Protein AF-A0A2K0UIJ4-F1 (afdb_monomer_lite)

Structure (mmCIF, N/CA/C/O backbone):
data_AF-A0A2K0UIJ4-F1
#
_entry.id   AF-A0A2K0UIJ4-F1
#
loop_
_atom_site.group_PDB
_atom_site.id
_atom_site.type_symbol
_atom_site.label_atom_id
_atom_site.label_alt_id
_atom_site.label_comp_id
_atom_site.label_asym_id
_atom_site.label_entity_id
_atom_site.label_seq_id
_atom_site.pdbx_PDB_ins_code
_atom_site.Cartn_x
_atom_site.Cartn_y
_atom_site.Cartn_z
_atom_site.occupancy
_atom_site.B_iso_or_equiv
_atom_site.auth_seq_id
_atom_site.auth_comp_id
_atom_site.auth_asym_id
_atom_site.auth_atom_id
_atom_site.pdbx_PDB_model_num
ATOM 1 N N . MET A 1 1 ? 28.885 3.886 -20.747 1.00 28.44 1 MET A N 1
ATOM 2 C CA . MET A 1 1 ? 29.693 4.642 -19.761 1.00 28.44 1 MET A CA 1
ATOM 3 C C . MET A 1 1 ? 28.736 5.076 -18.663 1.00 28.44 1 MET A C 1
ATOM 5 O O . MET A 1 1 ? 27.721 5.640 -19.017 1.00 28.44 1 MET A O 1
ATOM 9 N N . SER A 1 2 ? 28.894 4.838 -17.370 1.00 33.12 2 SER A N 1
ATOM 10 C CA . SER A 1 2 ? 29.802 4.025 -16.569 1.00 33.12 2 SER A CA 1
ATOM 11 C C . SER A 1 2 ? 28.960 3.683 -15.332 1.00 33.12 2 SER A C 1
ATOM 13 O O . SER A 1 2 ? 28.494 4.605 -14.667 1.00 33.12 2 SER A O 1
ATOM 15 N N . ALA A 1 3 ? 28.683 2.407 -15.056 1.00 36.38 3 ALA A N 1
ATOM 16 C CA . ALA A 1 3 ? 28.092 2.032 -13.775 1.00 36.38 3 ALA A CA 1
ATOM 17 C C . ALA A 1 3 ? 29.210 2.152 -12.741 1.00 36.38 3 ALA A C 1
ATOM 19 O O . ALA A 1 3 ? 30.132 1.332 -12.718 1.00 36.38 3 ALA A O 1
ATOM 20 N N . ASP A 1 4 ? 29.165 3.235 -11.971 1.00 39.25 4 ASP A N 1
ATOM 21 C CA . ASP A 1 4 ? 30.090 3.528 -10.888 1.00 39.25 4 ASP A CA 1
ATOM 22 C C . ASP A 1 4 ? 29.977 2.419 -9.833 1.00 39.25 4 ASP A C 1
ATOM 24 O O . ASP A 1 4 ? 29.127 2.426 -8.939 1.00 39.25 4 ASP A O 1
ATOM 28 N N . ARG A 1 5 ? 30.798 1.376 -9.996 1.00 40.16 5 ARG A N 1
ATOM 29 C CA . ARG A 1 5 ? 31.000 0.343 -8.987 1.00 40.16 5 ARG A CA 1
ATOM 30 C C . ARG A 1 5 ? 31.776 0.987 -7.845 1.00 40.16 5 ARG A C 1
ATOM 32 O O . ARG A 1 5 ? 32.991 0.843 -7.748 1.00 40.16 5 ARG A O 1
ATOM 39 N N . SER A 1 6 ? 31.054 1.676 -6.965 1.00 42.25 6 SER A N 1
ATOM 40 C CA . SER A 1 6 ? 31.578 2.122 -5.680 1.00 42.25 6 SER A CA 1
ATOM 41 C C . SER A 1 6 ? 32.166 0.919 -4.943 1.00 42.25 6 SER A C 1
ATOM 43 O O . SER A 1 6 ? 31.474 -0.057 -4.633 1.00 42.25 6 SER A O 1
ATOM 45 N N . ALA A 1 7 ? 33.465 0.999 -4.659 1.00 46.28 7 ALA A N 1
ATOM 46 C CA . ALA A 1 7 ? 34.310 -0.039 -4.073 1.00 46.28 7 ALA A CA 1
ATOM 47 C C . ALA A 1 7 ? 33.913 -0.478 -2.640 1.00 46.28 7 ALA A C 1
ATOM 49 O O . ALA A 1 7 ? 34.709 -1.102 -1.942 1.00 46.28 7 ALA A O 1
ATOM 50 N N . ARG A 1 8 ? 32.706 -0.140 -2.160 1.00 51.59 8 ARG A N 1
ATOM 51 C CA . ARG A 1 8 ? 32.244 -0.381 -0.781 1.00 51.59 8 ARG A CA 1
ATOM 52 C C . ARG A 1 8 ? 30.776 -0.817 -0.645 1.00 51.59 8 ARG A C 1
ATOM 54 O O . ARG A 1 8 ? 30.270 -0.862 0.469 1.00 51.59 8 ARG A O 1
ATOM 61 N N . GLY A 1 9 ? 30.080 -1.157 -1.736 1.00 64.75 9 GLY A N 1
ATOM 62 C CA . GLY A 1 9 ? 28.692 -1.654 -1.659 1.00 64.75 9 GLY A CA 1
ATOM 63 C C . GLY A 1 9 ? 27.652 -0.597 -1.256 1.00 64.75 9 GLY A C 1
ATOM 64 O O . GLY A 1 9 ? 26.542 -0.949 -0.849 1.00 64.75 9 GLY A O 1
ATOM 65 N N . PHE A 1 10 ? 28.011 0.683 -1.362 1.00 73.19 10 PHE A N 1
ATOM 66 C CA . PHE A 1 10 ? 27.108 1.820 -1.207 1.00 73.19 10 PHE A CA 1
ATOM 67 C C . PHE A 1 10 ? 26.605 2.257 -2.578 1.00 73.19 10 PHE A C 1
ATOM 69 O O . PHE A 1 10 ? 27.399 2.414 -3.505 1.00 73.19 10 PHE A O 1
ATOM 76 N N . ILE A 1 11 ? 25.297 2.448 -2.692 1.00 78.50 11 ILE A N 1
ATOM 77 C CA . ILE A 1 11 ? 24.615 2.837 -3.925 1.00 78.50 11 ILE A CA 1
ATOM 78 C C . ILE A 1 11 ? 23.906 4.164 -3.660 1.00 78.50 11 ILE A C 1
ATOM 80 O O . ILE A 1 11 ? 23.258 4.322 -2.622 1.00 78.50 11 ILE A O 1
ATOM 84 N N . HIS A 1 12 ? 24.049 5.122 -4.577 1.00 74.00 12 HIS A N 1
ATOM 85 C CA . HIS A 1 12 ? 23.258 6.346 -4.530 1.00 74.00 12 HIS A CA 1
ATOM 86 C C . HIS A 1 12 ? 21.807 6.010 -4.872 1.00 74.00 12 HIS A C 1
ATOM 88 O O . HIS A 1 12 ? 21.542 5.344 -5.872 1.00 74.00 12 HIS A O 1
ATOM 94 N N . ALA A 1 13 ? 20.873 6.457 -4.042 1.00 72.94 13 ALA A N 1
ATOM 95 C CA . ALA A 1 13 ? 19.464 6.215 -4.271 1.00 72.94 13 ALA A CA 1
ATOM 96 C C . ALA A 1 13 ? 18.986 7.009 -5.493 1.00 72.94 13 ALA A C 1
ATOM 98 O O . ALA A 1 13 ? 19.035 8.239 -5.498 1.00 72.94 13 ALA A O 1
ATOM 99 N N . ASP A 1 14 ? 18.515 6.301 -6.510 1.00 78.06 14 ASP A N 1
ATOM 100 C CA . ASP A 1 14 ? 17.713 6.860 -7.591 1.00 78.06 14 ASP A CA 1
ATOM 101 C C . ASP A 1 14 ? 16.325 6.221 -7.512 1.00 78.06 14 ASP A C 1
ATOM 103 O O . ASP A 1 14 ? 16.191 4.994 -7.505 1.00 78.06 14 ASP A O 1
ATOM 107 N N . TYR A 1 15 ? 15.308 7.068 -7.374 1.00 81.62 15 TYR A N 1
ATOM 108 C CA . TYR A 1 15 ? 13.903 6.673 -7.276 1.00 81.62 15 TYR A CA 1
ATOM 109 C C . TYR A 1 15 ? 13.107 7.099 -8.513 1.00 81.62 15 TYR A C 1
ATOM 111 O O . TYR A 1 15 ? 11.883 7.186 -8.456 1.00 81.62 15 TYR A O 1
ATOM 119 N N . SER A 1 16 ? 13.790 7.389 -9.624 1.00 87.62 16 SER A N 1
ATOM 120 C CA . SER A 1 16 ? 13.137 7.645 -10.901 1.00 87.62 16 SER A CA 1
ATOM 121 C C . SER A 1 16 ? 12.256 6.460 -11.313 1.00 87.62 16 SER A C 1
ATOM 123 O O . SER A 1 16 ? 12.546 5.294 -11.042 1.00 87.62 16 SER A O 1
ATOM 125 N N . SER A 1 17 ? 11.126 6.773 -11.939 1.00 91.44 17 SER A N 1
ATOM 126 C CA . SER A 1 17 ? 10.196 5.804 -12.515 1.00 91.44 17 SER A CA 1
ATOM 127 C C . SER A 1 17 ? 9.910 6.215 -13.953 1.00 91.44 17 SER A C 1
ATOM 129 O O . SER A 1 17 ? 9.825 7.407 -14.254 1.00 91.44 17 SER A O 1
ATOM 131 N N . ASN A 1 18 ? 9.749 5.238 -14.839 1.00 93.75 18 ASN A N 1
ATOM 132 C CA . ASN A 1 18 ? 9.250 5.472 -16.184 1.00 93.75 18 ASN A CA 1
ATOM 133 C C . ASN A 1 18 ? 7.834 6.049 -16.114 1.00 93.75 18 ASN A C 1
ATOM 135 O O . ASN A 1 18 ? 7.056 5.745 -15.201 1.00 93.75 18 ASN A O 1
ATOM 139 N N . HIS A 1 19 ? 7.481 6.848 -17.118 1.00 94.06 19 HIS A N 1
ATOM 140 C CA . HIS A 1 19 ? 6.086 7.199 -17.330 1.00 94.06 19 HIS A CA 1
ATOM 141 C C . HIS A 1 19 ? 5.297 5.941 -17.706 1.00 94.06 19 HIS A C 1
ATOM 143 O O . HIS A 1 19 ? 5.747 5.141 -18.524 1.00 94.06 19 HIS A O 1
ATOM 149 N N . VAL A 1 20 ? 4.125 5.785 -17.097 1.00 95.19 20 VAL A N 1
ATOM 150 C CA . VAL A 1 20 ? 3.185 4.696 -17.364 1.00 95.19 20 VAL A CA 1
ATOM 151 C C . VAL A 1 20 ? 1.810 5.317 -17.524 1.00 95.19 20 VAL A C 1
ATOM 153 O O . VAL A 1 20 ? 1.369 6.084 -16.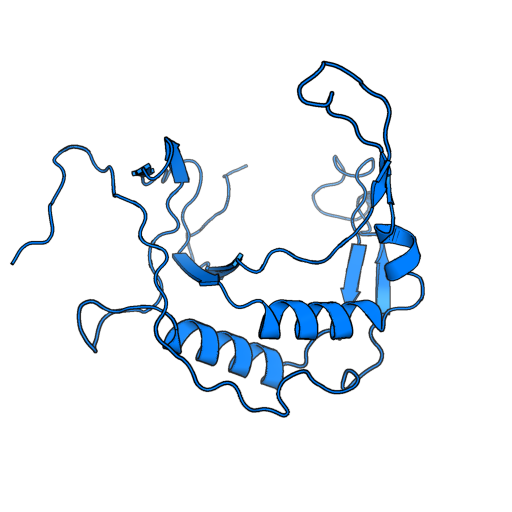658 1.00 95.19 20 VAL A O 1
ATOM 156 N N . ASP A 1 21 ? 1.143 4.975 -18.620 1.00 95.56 21 ASP A N 1
ATOM 157 C CA . ASP A 1 21 ? -0.239 5.361 -18.861 1.00 95.56 21 ASP A CA 1
ATOM 158 C C . ASP A 1 21 ? -1.152 4.473 -18.018 1.00 95.56 21 ASP A C 1
ATOM 160 O O . ASP A 1 21 ? -1.253 3.265 -18.223 1.00 95.56 21 ASP A O 1
ATOM 164 N N . ILE A 1 22 ? -1.779 5.082 -17.016 1.00 96.69 22 ILE A N 1
ATOM 165 C CA . ILE A 1 22 ? -2.713 4.402 -16.122 1.00 96.69 22 ILE A CA 1
ATOM 166 C C . ILE A 1 22 ? -4.109 4.590 -16.706 1.00 96.69 22 ILE A C 1
ATOM 168 O O . ILE A 1 22 ? -4.490 5.743 -16.939 1.00 96.69 22 ILE A O 1
ATOM 172 N N . PRO A 1 23 ? -4.892 3.516 -16.904 1.00 96.50 23 PRO A N 1
ATOM 173 C CA . PRO A 1 23 ? -6.251 3.654 -17.401 1.00 96.50 23 PRO A CA 1
ATOM 174 C C . PRO A 1 23 ? -7.069 4.589 -16.508 1.00 96.50 23 PRO A C 1
ATOM 176 O O . PRO A 1 23 ? -7.049 4.489 -15.275 1.00 96.50 23 PRO A O 1
ATOM 179 N N . GLU A 1 24 ? -7.813 5.507 -17.123 1.00 95.25 24 GLU A N 1
ATOM 180 C CA . GLU A 1 24 ? -8.582 6.503 -16.373 1.00 95.25 24 GLU A CA 1
ATOM 181 C C . GLU A 1 24 ? -9.568 5.848 -15.408 1.00 95.25 24 GLU A C 1
ATOM 183 O O . GLU A 1 24 ? -9.710 6.330 -14.288 1.00 95.25 24 GLU A O 1
ATOM 188 N N . SER A 1 25 ? -10.153 4.713 -15.800 1.00 95.19 25 SER A N 1
ATOM 189 C CA . SER A 1 25 ? -11.107 3.931 -15.012 1.00 95.19 25 SER A CA 1
ATOM 190 C C . SER A 1 25 ? -10.480 3.118 -13.875 1.00 95.19 25 SER A C 1
ATOM 192 O O . SER A 1 25 ? -11.194 2.741 -12.944 1.00 95.19 25 SER A O 1
ATOM 194 N N . PHE A 1 26 ? -9.173 2.842 -13.914 1.00 97.50 26 PHE A N 1
ATOM 195 C CA . PHE A 1 26 ? -8.528 1.924 -12.976 1.00 97.50 26 PHE A CA 1
ATOM 196 C C . PHE A 1 26 ? -8.650 2.426 -11.530 1.00 97.50 26 PHE A C 1
ATOM 198 O O . PHE A 1 26 ? -8.178 3.515 -11.214 1.00 97.50 26 PHE A O 1
ATOM 205 N N . LEU A 1 27 ? -9.282 1.644 -10.651 1.00 96.81 27 LEU A N 1
ATOM 206 C CA . LEU A 1 27 ? -9.525 1.968 -9.235 1.00 96.81 27 LEU A CA 1
ATOM 207 C C . LEU A 1 27 ? -10.386 3.215 -8.946 1.00 96.81 27 LEU A C 1
ATOM 209 O O . LEU A 1 27 ? -10.317 3.752 -7.847 1.00 96.81 27 LEU A O 1
ATOM 213 N N . THR A 1 28 ? -11.206 3.681 -9.889 1.00 95.06 28 THR A N 1
ATOM 214 C CA . THR A 1 28 ? -12.044 4.889 -9.689 1.00 95.06 28 THR A CA 1
ATOM 215 C C . THR A 1 28 ? -13.454 4.623 -9.153 1.00 95.06 28 THR A C 1
ATOM 217 O O . THR A 1 28 ? -14.166 5.563 -8.812 1.00 95.06 28 THR A O 1
ATOM 220 N N . GLY A 1 29 ? -13.875 3.357 -9.085 1.00 91.81 29 GLY A N 1
ATOM 221 C CA . GLY A 1 29 ? -15.223 2.959 -8.670 1.00 91.81 29 GLY A CA 1
ATOM 222 C C . GLY A 1 29 ? -15.306 2.348 -7.264 1.00 91.81 29 GLY A C 1
ATOM 223 O O . GLY A 1 29 ? -14.303 2.255 -6.552 1.00 91.81 29 GLY A O 1
ATOM 224 N N . PRO A 1 30 ? -16.501 1.886 -6.854 1.00 94.81 30 PRO A N 1
ATOM 225 C CA . PRO A 1 30 ? -16.668 1.051 -5.666 1.00 94.81 30 PRO A CA 1
ATOM 226 C C . PRO A 1 30 ? -16.050 -0.333 -5.875 1.00 94.81 30 PRO A C 1
ATOM 228 O O . PRO A 1 30 ? -15.960 -0.809 -7.015 1.00 94.81 30 PRO A O 1
ATOM 231 N N . ALA A 1 31 ? -15.533 -0.942 -4.801 1.00 95.25 31 ALA A N 1
ATOM 232 C CA . ALA A 1 31 ? -14.978 -2.300 -4.839 1.00 95.25 31 ALA A CA 1
ATOM 233 C C . ALA A 1 31 ? -16.017 -3.287 -5.384 1.00 95.25 31 ALA A C 1
ATOM 235 O O . ALA A 1 31 ? -17.219 -3.068 -5.233 1.00 95.25 31 ALA A O 1
ATOM 236 N N . ALA A 1 32 ? -15.548 -4.338 -6.065 1.00 94.62 32 ALA A N 1
ATOM 237 C CA . ALA A 1 32 ? -16.440 -5.340 -6.653 1.00 94.62 32 ALA A CA 1
ATOM 238 C C . ALA A 1 32 ? -17.318 -6.002 -5.577 1.00 94.62 32 ALA A C 1
ATOM 240 O O . ALA A 1 32 ? -18.513 -6.196 -5.787 1.00 94.62 32 ALA A O 1
ATOM 241 N N . ASP A 1 33 ? -16.722 -6.250 -4.411 1.00 95.50 33 ASP A N 1
ATOM 242 C CA . ASP A 1 33 ? -17.390 -6.705 -3.199 1.00 95.50 33 ASP A CA 1
ATOM 243 C C . ASP A 1 33 ? -17.275 -5.638 -2.099 1.00 95.50 33 ASP A C 1
ATOM 245 O O . ASP A 1 33 ? -16.320 -4.855 -2.103 1.00 95.50 33 ASP A O 1
ATOM 249 N N . PRO A 1 34 ? -18.197 -5.602 -1.118 1.00 96.06 34 PRO A N 1
ATOM 250 C CA . PRO A 1 34 ? -18.101 -4.675 0.002 1.00 96.06 34 PRO A CA 1
ATOM 251 C C . PRO A 1 34 ? -16.758 -4.791 0.729 1.00 96.06 34 PRO A C 1
ATOM 253 O O . PRO A 1 34 ? -16.365 -5.880 1.167 1.00 96.06 34 PRO A O 1
ATOM 256 N N . VAL A 1 35 ? -16.074 -3.654 0.886 1.00 97.38 35 VAL A N 1
ATOM 257 C CA . VAL A 1 35 ? -14.836 -3.576 1.662 1.00 97.38 35 VAL A CA 1
ATOM 258 C C . VAL A 1 35 ? -15.190 -3.725 3.133 1.00 97.38 35 VAL A C 1
ATOM 260 O O . VAL A 1 35 ? -15.951 -2.932 3.687 1.00 97.38 35 VAL A O 1
ATOM 263 N N . THR A 1 36 ? -14.640 -4.751 3.774 1.00 95.44 36 THR A N 1
ATOM 264 C CA . THR A 1 36 ? -14.867 -4.993 5.203 1.00 95.44 36 THR A CA 1
ATOM 265 C C . THR A 1 36 ? -13.595 -4.751 5.989 1.00 95.44 36 THR A C 1
ATOM 267 O O . THR A 1 36 ? -12.489 -4.824 5.454 1.00 95.44 36 THR A O 1
ATOM 270 N N . PHE A 1 37 ? -13.749 -4.445 7.273 1.00 94.81 37 PHE A N 1
ATOM 271 C CA . PHE A 1 37 ? -12.641 -4.081 8.134 1.00 94.81 37 PHE A CA 1
ATOM 272 C C . PHE A 1 37 ? -12.797 -4.685 9.525 1.00 94.81 37 PHE A C 1
ATOM 274 O O . PHE A 1 37 ? -13.846 -4.561 10.156 1.00 94.81 37 PHE A O 1
ATOM 281 N N . ARG A 1 38 ? -11.744 -5.341 10.022 1.00 94.69 38 ARG A N 1
ATOM 282 C CA . ARG A 1 38 ? -11.758 -6.014 11.331 1.00 94.69 38 ARG A CA 1
ATOM 283 C C . ARG A 1 38 ? -10.401 -5.963 12.031 1.00 94.69 38 ARG A C 1
ATOM 285 O O . ARG A 1 38 ? -9.375 -5.968 11.355 1.00 94.69 38 ARG A O 1
ATOM 292 N N . PRO A 1 39 ? -10.346 -5.940 13.374 1.00 94.31 39 PRO A N 1
ATOM 293 C CA . PRO A 1 39 ? -9.079 -6.019 14.101 1.00 94.31 39 PRO A CA 1
ATOM 294 C C . PRO A 1 39 ?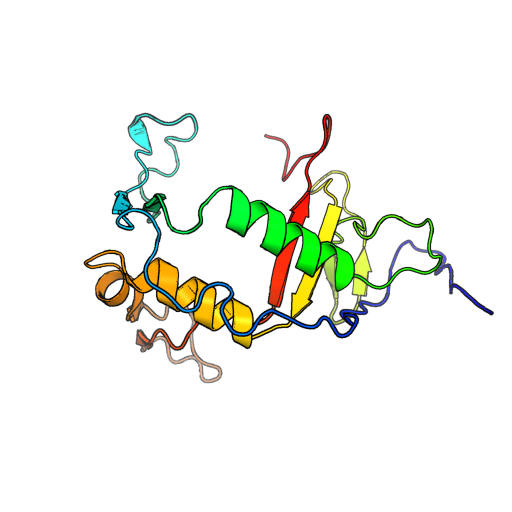 -8.319 -7.318 13.806 1.00 94.31 39 PRO A C 1
ATOM 296 O O . PRO A 1 39 ? -8.929 -8.372 13.615 1.00 94.31 39 PRO A O 1
ATOM 299 N N . VAL A 1 40 ? -6.985 -7.260 13.817 1.00 95.38 40 VAL A N 1
ATOM 300 C CA . VAL A 1 40 ? -6.145 -8.466 13.739 1.00 95.38 40 VAL A CA 1
ATOM 301 C C . VAL A 1 40 ? -6.350 -9.314 15.008 1.00 95.38 40 VAL A C 1
ATOM 303 O O . VAL A 1 40 ? -6.208 -8.784 16.115 1.00 95.38 40 VAL A O 1
ATOM 306 N N . PRO A 1 41 ? -6.642 -10.625 14.887 1.00 94.62 41 PRO A N 1
ATOM 307 C CA . PRO A 1 41 ? -6.839 -11.521 16.028 1.00 94.62 41 PRO A CA 1
ATOM 308 C C . PRO A 1 41 ? -5.490 -11.962 16.619 1.00 94.62 41 PRO A C 1
ATOM 310 O O . PRO A 1 41 ? -5.031 -13.084 16.424 1.00 94.62 41 PRO A O 1
ATOM 313 N N . TRP A 1 42 ? -4.796 -11.047 17.302 1.00 95.00 42 TRP A N 1
ATOM 314 C CA . TRP A 1 42 ? -3.427 -11.286 17.772 1.00 95.00 42 TRP A CA 1
ATOM 315 C C . TRP A 1 42 ? -3.288 -12.504 18.687 1.00 95.00 42 TRP A C 1
ATOM 317 O O . TRP A 1 42 ? -2.326 -13.254 18.548 1.00 95.00 42 TRP A O 1
ATOM 327 N N . LYS A 1 43 ? -4.225 -12.703 19.620 1.00 91.44 43 LYS A N 1
ATOM 328 C CA . LYS A 1 43 ? -4.145 -13.770 20.632 1.00 91.44 43 LYS A CA 1
ATOM 329 C C . LYS A 1 43 ? -4.205 -15.163 20.010 1.00 91.44 43 LYS A C 1
ATOM 331 O O . LYS A 1 43 ? -3.610 -16.088 20.547 1.00 91.44 43 LYS A O 1
ATOM 336 N N . GLU A 1 44 ? -4.912 -15.281 18.896 1.00 92.31 44 GLU A N 1
ATOM 337 C CA . GLU A 1 44 ? -5.105 -16.512 18.139 1.00 92.31 44 GLU A CA 1
ATOM 338 C C . GL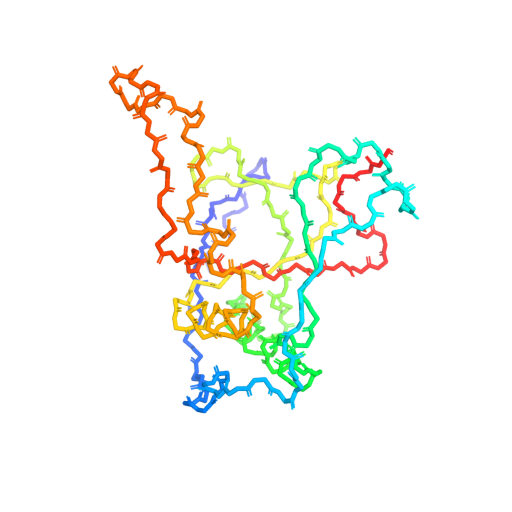U A 1 44 ? -4.084 -16.663 16.993 1.00 92.31 44 GLU A C 1
ATOM 340 O O . GLU A 1 44 ? -4.139 -17.639 16.250 1.00 92.31 44 GLU A O 1
ATOM 345 N N . SER A 1 45 ? -3.164 -15.703 16.828 1.00 91.88 45 SER A N 1
ATOM 346 C CA . SER A 1 45 ? -2.143 -15.696 15.771 1.00 91.88 45 SER A CA 1
ATOM 347 C C . SER A 1 45 ? -0.801 -16.283 16.227 1.00 91.88 45 SER A C 1
ATOM 349 O O . SER A 1 45 ? -0.543 -16.423 17.419 1.00 91.88 45 SER A O 1
ATOM 351 N N . ASP A 1 46 ? 0.113 -16.510 15.279 1.00 91.12 46 ASP A N 1
ATOM 352 C CA . ASP A 1 46 ? 1.498 -16.953 15.538 1.00 91.12 46 ASP A CA 1
ATOM 353 C C . ASP A 1 46 ? 2.403 -15.881 16.183 1.00 91.12 46 ASP A C 1
ATOM 355 O O . ASP A 1 46 ? 3.614 -16.086 16.348 1.00 91.12 46 ASP A O 1
ATOM 359 N N . VAL A 1 47 ? 1.846 -14.704 16.484 1.00 91.12 47 VAL A N 1
ATOM 360 C CA . VAL A 1 47 ? 2.556 -13.558 17.070 1.00 91.12 47 VAL A CA 1
ATOM 361 C C . VAL A 1 47 ? 1.736 -12.878 18.188 1.00 91.12 47 VAL A C 1
ATOM 363 O O . VAL A 1 47 ? 1.442 -11.675 18.124 1.00 91.12 47 VAL A O 1
ATOM 366 N N . PRO A 1 48 ? 1.345 -13.624 19.241 1.00 94.19 48 PRO A N 1
ATOM 367 C CA . PRO A 1 48 ? 0.490 -13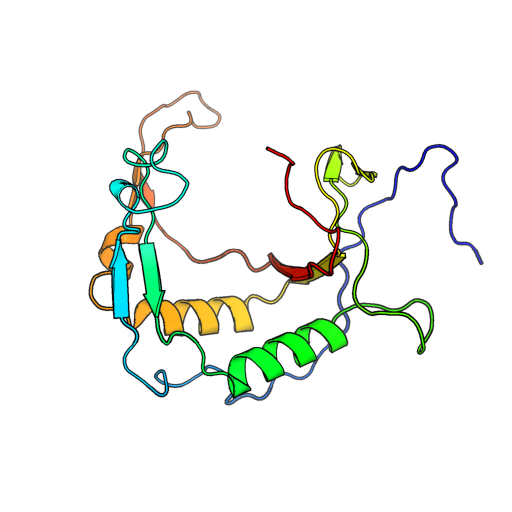.120 20.319 1.00 94.19 48 PRO A CA 1
ATOM 368 C C . PRO A 1 48 ? 1.132 -11.999 21.149 1.00 94.19 48 PRO A C 1
ATOM 370 O O . PRO A 1 48 ? 0.425 -11.241 21.819 1.00 94.19 48 PRO A O 1
ATOM 373 N N . GLU A 1 49 ? 2.455 -11.831 21.087 1.00 94.00 49 GLU A N 1
ATOM 374 C CA . GLU A 1 49 ? 3.185 -10.732 21.722 1.00 94.00 49 GLU A CA 1
ATOM 375 C C . GLU A 1 49 ? 2.711 -9.338 21.268 1.00 94.00 49 GLU A C 1
ATOM 377 O O . GLU A 1 49 ? 2.865 -8.363 22.009 1.00 94.00 49 GLU A O 1
ATOM 382 N N . TYR A 1 50 ? 2.069 -9.235 20.098 1.00 93.62 50 TYR A N 1
ATOM 383 C CA . TYR A 1 50 ? 1.503 -7.989 19.578 1.00 93.62 50 TYR A CA 1
ATOM 384 C C . TYR A 1 50 ? 0.062 -7.721 20.028 1.00 93.62 50 TYR A C 1
ATOM 386 O O . TYR A 1 50 ? -0.546 -6.767 19.557 1.00 93.62 50 TYR A O 1
ATOM 394 N N . ALA A 1 51 ? -0.490 -8.463 20.994 1.00 92.50 51 ALA A N 1
ATOM 395 C CA . ALA A 1 51 ? -1.869 -8.270 21.467 1.00 92.50 51 ALA A CA 1
ATOM 396 C C . ALA A 1 51 ? -2.188 -6.864 22.017 1.00 92.50 51 ALA A C 1
ATOM 398 O O . ALA A 1 51 ? -3.356 -6.498 22.138 1.00 92.50 51 ALA A O 1
ATOM 399 N N . LYS A 1 52 ? -1.169 -6.065 22.359 1.00 90.69 52 LYS A N 1
ATOM 400 C CA . LYS A 1 52 ? -1.323 -4.656 22.772 1.00 90.69 52 LYS A CA 1
ATOM 401 C C . LYS A 1 52 ? -1.215 -3.664 21.605 1.00 90.69 52 LYS A C 1
ATOM 403 O O . LYS A 1 52 ? -1.385 -2.463 21.810 1.00 90.69 52 LYS A O 1
ATOM 408 N N . CYS A 1 53 ? -0.892 -4.137 20.405 1.00 91.00 53 CYS A N 1
ATOM 409 C CA . CYS A 1 53 ? -0.748 -3.327 19.205 1.00 91.00 53 CYS A CA 1
ATOM 410 C C . CYS A 1 53 ? -2.089 -3.138 18.496 1.00 91.00 53 CYS A C 1
ATOM 412 O O . CYS A 1 53 ? -2.988 -3.975 18.546 1.00 91.00 53 CYS A O 1
ATOM 414 N N . LYS A 1 54 ? -2.191 -2.015 17.790 1.00 89.44 54 LYS A N 1
ATOM 415 C CA . LYS A 1 54 ? -3.338 -1.656 16.964 1.00 89.44 54 LYS A CA 1
ATOM 416 C C . LYS A 1 54 ? -3.055 -2.064 15.520 1.00 89.44 54 LYS A C 1
ATOM 418 O O . LYS A 1 54 ? -2.141 -1.514 14.912 1.00 89.44 54 LYS A O 1
ATOM 423 N N . ALA A 1 55 ? -3.806 -3.030 15.006 1.00 93.25 55 ALA A N 1
ATOM 424 C CA . ALA A 1 55 ? -3.754 -3.447 13.612 1.00 93.25 55 ALA A CA 1
ATOM 425 C C . ALA A 1 55 ? -5.100 -4.019 13.186 1.00 93.25 55 ALA A C 1
ATOM 427 O O . ALA A 1 55 ? -5.855 -4.545 14.009 1.00 93.25 55 ALA A O 1
ATOM 428 N N . TRP A 1 56 ? -5.363 -3.933 11.891 1.00 94.50 56 TRP A N 1
ATOM 429 C CA . TRP A 1 56 ? -6.613 -4.355 11.295 1.00 94.50 56 TRP A CA 1
ATOM 430 C C . TRP A 1 56 ? -6.385 -4.930 9.901 1.00 94.50 56 TRP A C 1
ATOM 432 O O . TRP A 1 56 ? -5.365 -4.663 9.268 1.00 94.50 56 TRP A O 1
ATOM 442 N N . ILE A 1 57 ? -7.352 -5.720 9.458 1.00 95.50 57 ILE A N 1
ATOM 443 C CA . ILE A 1 57 ? -7.415 -6.377 8.161 1.00 95.50 57 ILE A CA 1
ATOM 444 C C . ILE A 1 57 ? -8.536 -5.697 7.385 1.00 95.50 57 ILE A C 1
ATOM 446 O O . ILE A 1 57 ? -9.646 -5.575 7.907 1.00 95.50 57 ILE A O 1
ATOM 450 N N . LEU A 1 58 ? -8.221 -5.245 6.173 1.00 97.25 58 LEU A N 1
ATOM 451 C CA . LEU A 1 58 ? -9.210 -4.824 5.192 1.00 97.25 58 LEU A CA 1
ATOM 452 C C . LEU A 1 58 ? -9.332 -5.943 4.162 1.00 97.25 58 LEU A C 1
ATOM 454 O O . LEU A 1 58 ? -8.337 -6.301 3.532 1.00 97.25 58 LEU A O 1
ATOM 458 N N . ASP A 1 59 ? -10.535 -6.473 3.999 1.00 97.06 59 ASP A N 1
ATOM 459 C CA . ASP A 1 59 ? -10.843 -7.489 2.997 1.00 97.06 59 ASP A CA 1
ATOM 460 C C . ASP A 1 59 ? -11.569 -6.823 1.809 1.00 97.06 59 ASP A C 1
ATOM 462 O O . ASP A 1 59 ? -12.301 -5.848 1.993 1.00 97.06 59 ASP A O 1
ATOM 466 N N . ASN A 1 60 ? -11.364 -7.350 0.596 1.00 97.06 60 ASN A N 1
ATOM 467 C CA . ASN A 1 60 ? -12.001 -6.909 -0.660 1.00 97.06 60 ASN A CA 1
ATOM 468 C C . ASN A 1 60 ? -11.637 -5.498 -1.164 1.00 97.06 60 ASN A C 1
ATOM 470 O O . ASN A 1 60 ? -12.364 -4.927 -1.969 1.00 97.06 60 ASN A O 1
ATOM 474 N N . VAL A 1 61 ? -10.504 -4.928 -0.738 1.00 97.62 61 VAL A N 1
ATOM 475 C CA . VAL A 1 61 ? -10.041 -3.615 -1.246 1.00 97.62 61 VAL A CA 1
ATOM 476 C C . VAL A 1 61 ? -9.777 -3.650 -2.755 1.00 97.62 61 VAL A C 1
ATOM 478 O O . VAL A 1 61 ? -10.098 -2.697 -3.462 1.00 97.62 61 VAL A O 1
ATOM 481 N N . LEU A 1 62 ? -9.175 -4.746 -3.227 1.00 97.56 62 LEU A N 1
ATOM 482 C CA . LEU A 1 62 ? -8.835 -5.004 -4.623 1.00 97.56 62 LEU A CA 1
ATOM 483 C C . LEU A 1 62 ? -9.272 -6.422 -4.991 1.00 97.56 62 LEU A C 1
ATOM 485 O O . LEU A 1 62 ? -9.068 -7.359 -4.213 1.00 97.56 62 LEU A O 1
ATOM 489 N N . SER A 1 63 ? -9.808 -6.582 -6.195 1.00 96.94 63 SER A N 1
ATOM 490 C CA . SER A 1 63 ? -9.968 -7.887 -6.842 1.00 96.94 63 SER A CA 1
ATOM 491 C C . SER A 1 63 ? -8.613 -8.483 -7.246 1.00 96.94 63 SER A C 1
ATOM 493 O O . SER A 1 63 ? -7.571 -7.820 -7.198 1.00 96.94 63 SER A O 1
ATOM 495 N N . ARG A 1 64 ? -8.610 -9.753 -7.668 1.00 97.00 64 ARG A N 1
ATOM 496 C CA . ARG A 1 64 ? -7.395 -10.412 -8.169 1.00 97.00 64 ARG A CA 1
ATOM 497 C C . ARG A 1 64 ? -6.886 -9.731 -9.436 1.00 97.00 64 ARG A C 1
ATOM 499 O O . ARG A 1 64 ? -5.693 -9.474 -9.546 1.00 97.00 64 ARG A O 1
ATOM 506 N N . GLU A 1 65 ? -7.792 -9.399 -10.339 1.00 97.44 65 GLU A N 1
ATOM 507 C CA . GLU A 1 65 ? -7.501 -8.765 -11.617 1.00 97.44 65 GLU A CA 1
ATOM 508 C C . GLU A 1 65 ? -6.895 -7.371 -11.401 1.00 97.44 65 GLU A C 1
ATOM 510 O O . GLU A 1 65 ? -5.876 -7.041 -12.003 1.00 97.44 65 GLU A O 1
ATOM 515 N N . GLU A 1 66 ? -7.447 -6.589 -10.467 1.00 97.88 66 GLU A N 1
ATOM 516 C CA . GLU A 1 66 ? -6.885 -5.285 -10.093 1.00 97.88 66 GLU A CA 1
ATOM 517 C C . GLU A 1 66 ? -5.512 -5.408 -9.417 1.00 97.88 66 GLU A C 1
ATOM 519 O O . GLU A 1 66 ? -4.641 -4.566 -9.640 1.00 97.88 66 GLU A O 1
ATOM 524 N N . CYS A 1 67 ? -5.290 -6.447 -8.602 1.00 97.62 67 CYS A N 1
ATOM 525 C CA . CYS A 1 67 ? -3.968 -6.724 -8.035 1.00 97.62 67 CYS A CA 1
ATOM 526 C C . CYS A 1 67 ? -2.939 -7.015 -9.135 1.00 97.62 67 CYS A C 1
ATOM 528 O O . CYS A 1 67 ? -1.837 -6.465 -9.103 1.00 97.62 67 CYS A O 1
ATOM 530 N N . ASP A 1 68 ? -3.298 -7.866 -10.096 1.00 98.06 68 ASP A N 1
ATOM 531 C CA . ASP A 1 68 ? -2.416 -8.266 -11.190 1.00 98.06 68 ASP A CA 1
ATOM 532 C C . ASP A 1 68 ? -2.105 -7.069 -12.111 1.00 98.06 68 ASP A C 1
ATOM 534 O O . ASP A 1 68 ? -0.947 -6.851 -12.476 1.00 98.06 68 ASP A O 1
ATOM 538 N N . GLU A 1 69 ? -3.099 -6.225 -12.406 1.00 98.12 69 GLU A N 1
ATOM 539 C CA . GLU A 1 69 ? -2.911 -4.987 -13.170 1.00 98.12 69 GLU A CA 1
ATOM 540 C C . GLU A 1 69 ? -2.027 -3.975 -12.424 1.00 98.12 69 GLU A C 1
ATOM 542 O O . GLU A 1 69 ? -1.096 -3.420 -13.010 1.00 98.12 69 GLU A O 1
ATOM 547 N N . LEU A 1 70 ? -2.235 -3.778 -11.117 1.00 97.94 70 LEU A N 1
ATOM 548 C CA . LEU A 1 70 ? -1.399 -2.880 -10.313 1.00 97.94 70 LEU A CA 1
ATOM 549 C C . LEU A 1 70 ? 0.070 -3.335 -10.288 1.00 97.94 70 LEU A C 1
ATOM 551 O O . LEU A 1 70 ? 0.977 -2.501 -10.351 1.00 97.94 70 LEU A O 1
ATOM 555 N N . ILE A 1 71 ? 0.312 -4.649 -10.219 1.00 97.88 71 ILE A N 1
ATOM 556 C CA . ILE A 1 71 ? 1.659 -5.228 -10.309 1.00 97.88 71 ILE A CA 1
ATOM 557 C C . ILE A 1 71 ? 2.260 -4.966 -11.693 1.00 97.88 71 ILE A C 1
ATOM 559 O O . ILE A 1 71 ? 3.398 -4.503 -11.771 1.00 97.88 71 ILE A O 1
ATOM 563 N N . ALA A 1 72 ? 1.511 -5.203 -12.773 1.00 97.88 72 ALA A N 1
ATOM 564 C CA . ALA A 1 72 ? 1.985 -4.969 -14.137 1.00 97.88 72 ALA A CA 1
ATOM 565 C C . ALA A 1 72 ? 2.349 -3.493 -14.379 1.00 97.88 72 ALA A C 1
ATOM 567 O O . ALA A 1 72 ? 3.403 -3.192 -14.945 1.00 97.88 72 ALA A O 1
ATOM 568 N N . LEU A 1 73 ? 1.526 -2.562 -13.886 1.00 98.00 73 LEU A N 1
ATOM 569 C CA . LEU A 1 73 ? 1.801 -1.125 -13.947 1.00 98.00 73 LEU A CA 1
ATOM 570 C C . LEU A 1 73 ? 3.079 -0.753 -13.177 1.00 98.00 73 LEU A C 1
ATOM 572 O O . LEU A 1 73 ? 3.895 0.025 -13.674 1.00 98.00 73 LEU A O 1
ATOM 576 N N . ALA A 1 74 ? 3.297 -1.339 -11.996 1.00 97.50 74 ALA A N 1
ATOM 577 C CA . ALA A 1 74 ? 4.526 -1.130 -11.232 1.00 97.50 74 ALA A CA 1
ATOM 578 C C . ALA A 1 74 ? 5.762 -1.707 -11.950 1.00 97.50 74 ALA A C 1
ATOM 580 O O . ALA A 1 74 ? 6.816 -1.077 -11.997 1.00 97.50 74 ALA A O 1
ATOM 581 N N . GLU A 1 75 ? 5.653 -2.891 -12.555 1.00 96.94 75 GLU A N 1
ATOM 582 C CA . GLU A 1 75 ? 6.736 -3.497 -13.338 1.00 96.94 75 GLU A CA 1
ATOM 583 C C . GLU A 1 75 ? 7.086 -2.704 -14.607 1.00 96.94 75 GLU A C 1
ATOM 585 O O . GLU A 1 75 ? 8.247 -2.717 -15.035 1.00 96.94 75 GLU A O 1
ATOM 590 N N . ALA A 1 76 ? 6.106 -2.015 -15.198 1.00 96.19 76 ALA A N 1
ATOM 591 C CA . ALA A 1 76 ? 6.305 -1.092 -16.312 1.00 96.19 76 ALA A CA 1
ATOM 592 C C . ALA A 1 76 ? 6.957 0.229 -15.866 1.00 96.19 76 ALA A C 1
ATOM 594 O O . ALA A 1 76 ? 7.767 0.803 -16.602 1.00 96.19 76 ALA A O 1
ATOM 595 N N . SER A 1 77 ? 6.657 0.696 -14.648 1.00 96.38 77 SER A N 1
ATOM 596 C CA . SER A 1 77 ? 7.232 1.933 -14.109 1.00 96.38 77 SER A CA 1
ATOM 597 C C . SER A 1 77 ? 8.699 1.783 -13.704 1.00 96.38 77 SER A C 1
ATOM 599 O O . SER A 1 77 ? 9.432 2.769 -13.673 1.00 96.38 77 SER A O 1
ATOM 601 N N . ALA A 1 78 ? 9.166 0.565 -13.433 1.00 94.69 78 ALA A N 1
ATOM 602 C CA . ALA A 1 78 ? 10.538 0.319 -13.010 1.00 94.69 78 ALA A CA 1
ATOM 603 C C . ALA A 1 78 ? 11.558 0.560 -14.150 1.00 94.69 78 ALA A C 1
ATOM 605 O O . ALA A 1 78 ? 11.505 -0.127 -15.179 1.00 94.69 78 ALA A O 1
ATOM 606 N N . PRO A 1 79 ? 12.548 1.461 -13.976 1.00 91.75 79 PRO A N 1
ATOM 607 C CA . PRO A 1 79 ? 13.629 1.632 -14.942 1.00 91.75 79 PRO A CA 1
ATOM 608 C C . PRO A 1 79 ? 14.475 0.363 -15.069 1.00 91.75 79 PRO A C 1
ATOM 610 O O . PRO A 1 79 ? 14.822 -0.283 -14.072 1.00 91.75 79 PRO A O 1
ATOM 613 N N . ARG A 1 80 ? 14.886 0.040 -16.294 1.00 88.69 80 ARG A N 1
ATOM 614 C CA . ARG A 1 80 ? 15.740 -1.114 -16.607 1.00 88.69 80 ARG A CA 1
ATOM 615 C C . ARG A 1 80 ? 17.000 -0.631 -17.313 1.00 88.69 80 ARG A C 1
ATOM 617 O O . ARG A 1 80 ? 16.922 0.290 -18.122 1.00 88.69 80 ARG A O 1
ATOM 624 N N . GLU A 1 81 ? 18.153 -1.215 -16.990 1.00 84.94 81 GLU A N 1
ATOM 625 C CA . GLU A 1 81 ? 19.395 -0.884 -17.706 1.00 84.94 81 GLU A CA 1
ATOM 626 C C . GLU A 1 81 ? 19.364 -1.477 -19.115 1.00 84.94 81 GLU A C 1
ATOM 628 O O . GLU A 1 81 ? 19.794 -0.832 -20.073 1.00 84.94 81 GLU A O 1
ATOM 633 N N . LYS A 1 82 ? 18.805 -2.684 -19.241 1.00 88.12 82 LYS A N 1
ATOM 634 C CA . LYS A 1 82 ? 18.559 -3.364 -20.508 1.00 88.12 82 LYS A CA 1
ATOM 635 C C . LYS A 1 82 ? 17.126 -3.898 -20.587 1.00 88.12 82 LYS A C 1
ATOM 637 O O . LYS A 1 82 ? 16.541 -4.210 -19.549 1.00 88.12 82 LYS A O 1
ATOM 642 N N . PRO A 1 83 ? 16.547 -4.038 -21.792 1.00 84.81 83 PRO A N 1
ATOM 643 C CA . PRO A 1 83 ? 15.180 -4.540 -21.959 1.00 84.81 83 PRO A CA 1
ATOM 644 C C . PRO A 1 83 ? 14.911 -5.896 -21.283 1.00 84.81 83 PRO A C 1
ATOM 646 O O . PRO A 1 83 ? 13.816 -6.118 -20.767 1.00 84.81 83 PRO A O 1
ATOM 649 N N . GLU A 1 84 ? 15.909 -6.781 -21.260 1.00 88.00 84 GLU A N 1
ATOM 650 C CA . GLU A 1 84 ? 15.845 -8.118 -20.666 1.00 88.00 84 GLU A CA 1
ATOM 651 C C . GLU A 1 84 ? 15.981 -8.149 -19.136 1.00 88.00 84 GLU A C 1
ATOM 653 O O . GLU A 1 84 ? 15.738 -9.190 -18.521 1.00 88.00 84 GLU A O 1
ATOM 658 N N . ASP A 1 85 ? 16.371 -7.036 -18.509 1.00 90.31 85 ASP A N 1
ATOM 659 C CA . ASP A 1 85 ? 16.579 -7.001 -17.067 1.00 90.31 85 ASP A CA 1
ATOM 660 C C . ASP A 1 85 ? 15.250 -7.094 -16.306 1.00 90.31 85 ASP A C 1
ATOM 662 O O . ASP A 1 85 ? 14.203 -6.587 -16.720 1.00 90.31 85 ASP A O 1
ATOM 666 N N . SER A 1 86 ? 15.310 -7.713 -15.128 1.00 91.50 86 SER A N 1
ATOM 667 C CA . SER A 1 86 ? 14.180 -7.743 -14.203 1.00 91.50 86 SER A CA 1
ATOM 668 C C . SER A 1 86 ? 13.837 -6.323 -13.721 1.00 91.50 86 SER A C 1
ATOM 670 O O . SER A 1 86 ? 14.739 -5.598 -13.292 1.00 91.50 86 SER A O 1
ATOM 672 N N . PRO A 1 87 ? 12.546 -5.933 -13.686 1.00 93.62 87 PRO A N 1
ATOM 673 C CA . PRO A 1 87 ? 12.122 -4.676 -13.061 1.00 93.62 87 PRO A CA 1
ATOM 674 C C . PRO A 1 87 ? 12.317 -4.689 -11.535 1.00 93.62 87 PRO A C 1
ATOM 676 O O . PRO A 1 87 ? 12.449 -3.644 -10.902 1.00 93.62 87 PRO A O 1
ATOM 679 N N . TRP A 1 88 ? 12.364 -5.879 -10.932 1.00 93.38 88 TRP A N 1
ATOM 680 C CA . TRP A 1 88 ? 12.566 -6.071 -9.501 1.00 93.38 88 TRP A CA 1
ATOM 681 C C . TRP A 1 88 ? 14.044 -5.957 -9.147 1.00 93.38 88 TRP A C 1
ATOM 683 O O . TRP A 1 88 ? 14.861 -6.741 -9.637 1.00 93.38 88 TRP A O 1
ATOM 693 N N . ARG A 1 89 ? 14.374 -5.004 -8.269 1.00 89.25 89 ARG A N 1
ATOM 694 C CA . ARG A 1 89 ? 15.738 -4.782 -7.773 1.00 89.25 89 ARG A CA 1
ATOM 695 C C . ARG A 1 89 ? 15.839 -5.117 -6.284 1.00 89.25 89 ARG A C 1
ATOM 697 O O . ARG A 1 89 ? 14.872 -4.895 -5.559 1.00 89.25 89 ARG A O 1
ATOM 704 N N . PRO A 1 90 ? 17.007 -5.543 -5.780 1.00 87.38 90 PRO A N 1
ATOM 705 C CA . PRO A 1 90 ? 17.195 -5.821 -4.360 1.00 87.38 90 PRO A CA 1
ATOM 706 C C . PRO A 1 90 ? 16.758 -4.660 -3.463 1.00 87.38 90 PRO A C 1
ATOM 708 O O . PRO A 1 90 ? 17.139 -3.507 -3.670 1.00 87.38 90 PRO A O 1
ATOM 711 N N . ALA A 1 91 ? 15.986 -4.960 -2.425 1.00 83.25 91 A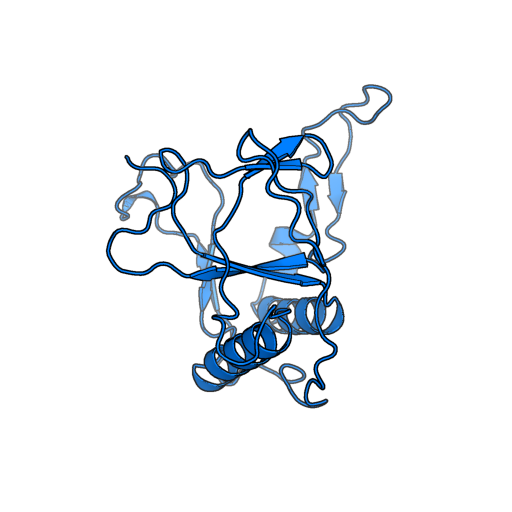LA A N 1
ATOM 712 C CA . ALA A 1 91 ? 15.488 -3.977 -1.480 1.00 83.25 91 ALA A CA 1
ATOM 713 C C . ALA A 1 91 ? 16.611 -3.512 -0.534 1.00 83.25 91 ALA A C 1
ATOM 715 O O . ALA A 1 91 ? 16.857 -4.110 0.521 1.00 83.25 91 ALA A O 1
ATOM 716 N N . LEU A 1 92 ? 17.264 -2.397 -0.869 1.00 83.38 92 LEU A N 1
ATOM 717 C CA . LEU A 1 92 ? 18.377 -1.814 -0.104 1.00 83.38 92 LEU A CA 1
ATOM 718 C C . LEU A 1 92 ? 17.922 -0.977 1.100 1.00 83.38 92 LEU A C 1
ATOM 720 O O . LEU A 1 92 ? 16.844 -0.372 1.091 1.00 83.38 92 LEU A O 1
ATOM 724 N N . ILE A 1 93 ? 18.713 -0.969 2.171 1.00 78.81 93 ILE A N 1
ATOM 725 C CA . ILE A 1 93 ? 18.443 -0.162 3.367 1.00 78.81 93 ILE A CA 1
ATOM 726 C C . ILE A 1 93 ? 19.114 1.209 3.250 1.00 78.81 93 ILE A C 1
ATOM 728 O O . ILE A 1 93 ? 20.249 1.297 2.791 1.00 78.81 93 ILE A O 1
ATOM 732 N N . SER A 1 94 ? 18.433 2.265 3.700 1.00 79.50 94 SER A N 1
ATOM 733 C CA . SER A 1 94 ? 19.019 3.606 3.808 1.00 79.50 94 SER A CA 1
ATOM 734 C C . SER A 1 94 ? 19.973 3.641 5.001 1.00 79.50 94 SER A C 1
ATOM 736 O O . SER A 1 94 ? 19.556 3.362 6.124 1.00 79.50 94 SER A O 1
ATOM 738 N N . VAL A 1 95 ? 21.237 3.991 4.765 1.00 80.06 95 VAL A N 1
ATOM 739 C CA . VAL A 1 95 ? 22.273 4.117 5.814 1.00 80.06 95 VAL A CA 1
ATOM 740 C C . VAL A 1 95 ? 22.710 5.561 6.043 1.00 80.06 95 VAL A C 1
ATOM 742 O O . VAL A 1 95 ? 23.198 5.892 7.118 1.00 80.06 95 VAL A O 1
ATOM 745 N N . ALA A 1 96 ? 22.487 6.428 5.058 1.00 74.19 96 ALA A N 1
ATOM 746 C CA . ALA A 1 96 ? 22.617 7.876 5.159 1.00 74.19 96 ALA A CA 1
ATOM 747 C C . ALA A 1 96 ? 21.656 8.533 4.146 1.00 74.19 96 ALA A C 1
ATOM 749 O O . ALA A 1 96 ? 21.103 7.821 3.299 1.00 74.19 96 ALA A O 1
ATOM 750 N N . PRO A 1 97 ? 21.421 9.858 4.203 1.00 77.38 97 PRO A N 1
ATOM 751 C CA . PRO A 1 97 ? 20.626 10.549 3.190 1.00 77.38 97 PRO A CA 1
ATOM 752 C C . PRO A 1 97 ? 21.156 10.259 1.778 1.00 77.38 97 PRO A C 1
ATOM 754 O O . PRO A 1 97 ? 22.323 10.506 1.493 1.00 77.38 97 PRO A O 1
ATOM 757 N N . GLY A 1 98 ? 20.311 9.687 0.918 1.00 77.00 98 GL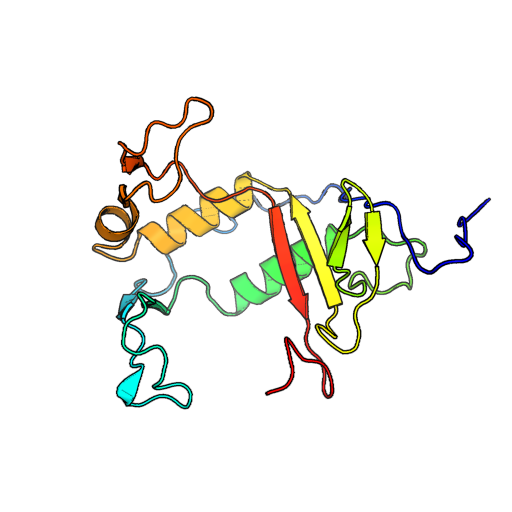Y A N 1
ATOM 758 C CA . GLY A 1 98 ? 20.665 9.342 -0.465 1.00 77.00 98 GLY A CA 1
ATOM 759 C C . GLY A 1 98 ? 21.602 8.140 -0.634 1.00 77.00 98 GLY A C 1
ATOM 760 O O . GLY A 1 98 ? 21.930 7.804 -1.766 1.00 77.00 98 GLY A O 1
ATOM 761 N N . VAL A 1 99 ? 22.014 7.467 0.446 1.00 78.62 99 VAL A N 1
ATOM 762 C CA . VAL A 1 99 ? 22.938 6.325 0.382 1.00 78.62 99 VAL A CA 1
ATOM 763 C C . VAL A 1 99 ? 22.264 5.068 0.901 1.00 78.62 99 VAL A C 1
ATOM 765 O O . VAL A 1 99 ? 21.817 5.002 2.053 1.00 78.62 99 VAL A O 1
ATOM 768 N N . GLU A 1 100 ? 22.259 4.039 0.061 1.00 84.12 100 GLU A N 1
ATOM 769 C CA . GLU A 1 100 ? 21.702 2.736 0.381 1.00 84.12 100 GLU A CA 1
ATOM 770 C C . GLU A 1 100 ? 22.745 1.617 0.309 1.00 84.12 100 GLU A C 1
ATOM 772 O O . GLU A 1 100 ? 23.734 1.691 -0.421 1.00 84.12 100 GLU A O 1
ATOM 777 N N . THR A 1 101 ? 22.521 0.548 1.071 1.00 79.94 101 THR A N 1
ATOM 778 C CA . THR A 1 101 ? 23.347 -0.662 1.006 1.00 79.94 101 THR A CA 1
ATOM 779 C C . THR A 1 101 ? 22.518 -1.930 1.199 1.00 79.94 101 THR A C 1
ATOM 781 O O . THR A 1 101 ? 21.384 -1.896 1.686 1.00 79.94 101 THR A O 1
ATOM 784 N N . ARG A 1 102 ? 23.076 -3.078 0.805 1.00 76.25 102 ARG A N 1
ATOM 785 C CA . ARG A 1 102 ? 22.471 -4.386 1.081 1.00 76.25 102 ARG A CA 1
ATOM 786 C C . ARG A 1 102 ? 22.706 -4.752 2.544 1.00 76.25 102 ARG A C 1
ATOM 788 O O . ARG A 1 102 ? 23.823 -4.661 3.037 1.00 76.25 102 ARG A O 1
ATOM 795 N N . ALA A 1 103 ? 21.673 -5.258 3.206 1.00 70.62 103 ALA A N 1
ATOM 796 C CA . ALA A 1 103 ? 21.778 -5.807 4.555 1.00 70.62 103 ALA A CA 1
ATOM 797 C C . ALA A 1 103 ? 21.216 -7.234 4.583 1.00 70.62 103 ALA A C 1
ATOM 799 O O . ALA A 1 103 ? 20.132 -7.448 5.125 1.00 70.62 103 ALA A O 1
ATOM 800 N N . PRO A 1 104 ? 21.926 -8.217 3.995 1.00 65.62 104 PRO A N 1
ATOM 801 C CA . PRO A 1 104 ? 21.392 -9.560 3.773 1.00 65.62 104 PRO A CA 1
ATOM 802 C C . PRO A 1 104 ? 21.011 -10.294 5.067 1.00 65.62 104 PRO A C 1
ATOM 804 O O . PRO A 1 104 ? 20.128 -11.138 5.029 1.00 65.62 104 PRO A O 1
ATOM 807 N N . GLY A 1 105 ? 21.610 -9.959 6.217 1.00 68.75 105 GLY A N 1
ATOM 808 C CA . GLY A 1 105 ? 21.208 -10.507 7.523 1.00 68.75 105 GLY A CA 1
ATOM 809 C C . GLY A 1 105 ? 19.935 -9.885 8.119 1.00 68.75 105 GLY A C 1
ATOM 810 O O . GLY A 1 105 ? 19.347 -10.451 9.035 1.00 68.75 105 GLY A O 1
ATOM 811 N N . TYR A 1 106 ? 19.495 -8.734 7.606 1.00 74.25 106 TYR A N 1
ATOM 812 C CA . TYR A 1 106 ? 18.334 -7.990 8.103 1.00 74.25 106 TYR A CA 1
ATOM 813 C C . TYR A 1 106 ? 17.141 -8.081 7.146 1.00 74.25 106 TYR A C 1
ATOM 815 O O . TYR A 1 106 ? 16.025 -8.366 7.576 1.00 74.25 106 TYR A O 1
ATOM 823 N N . ARG A 1 107 ? 17.368 -7.881 5.844 1.00 81.12 107 ARG A N 1
ATOM 824 C CA . ARG A 1 107 ? 16.347 -7.995 4.799 1.00 81.12 107 ARG A CA 1
ATOM 825 C C . ARG A 1 107 ? 16.950 -8.597 3.537 1.00 81.12 107 ARG A C 1
ATOM 827 O O . ARG A 1 107 ? 17.962 -8.112 3.036 1.00 81.12 107 ARG A O 1
ATOM 834 N N . ASN A 1 108 ? 16.267 -9.600 3.005 1.00 86.25 108 ASN A N 1
ATOM 835 C CA . ASN A 1 108 ? 16.547 -10.184 1.707 1.00 86.25 108 ASN A CA 1
ATOM 836 C C . ASN A 1 108 ? 15.233 -10.261 0.931 1.00 86.25 108 ASN A C 1
ATOM 838 O O . ASN A 1 108 ? 14.452 -11.178 1.153 1.00 86.25 108 ASN A O 1
ATOM 842 N N . SER A 1 109 ? 14.968 -9.269 0.092 1.00 90.50 109 SER A N 1
ATOM 843 C CA . SER A 1 109 ? 13.806 -9.212 -0.793 1.00 90.50 109 SER A CA 1
ATOM 844 C C . SER A 1 109 ? 14.114 -8.313 -1.978 1.00 90.50 109 SER A C 1
ATOM 846 O O . SER A 1 109 ? 15.081 -7.546 -1.924 1.00 90.50 109 SER A O 1
ATOM 848 N N . ASP A 1 110 ? 13.279 -8.369 -3.008 1.00 92.94 110 ASP A N 1
ATOM 849 C CA . ASP A 1 110 ? 13.313 -7.406 -4.103 1.00 92.94 110 ASP A CA 1
ATOM 850 C C . ASP A 1 110 ? 12.186 -6.382 -3.960 1.00 92.94 110 ASP A C 1
ATOM 852 O O . ASP A 1 110 ? 11.205 -6.592 -3.238 1.00 92.94 110 ASP A O 1
ATOM 856 N N . ARG A 1 111 ? 12.335 -5.238 -4.626 1.00 94.62 111 ARG A N 1
ATOM 857 C CA . ARG A 1 111 ? 11.349 -4.167 -4.620 1.00 94.62 111 ARG A CA 1
ATOM 858 C C . ARG A 1 111 ? 11.258 -3.411 -5.934 1.00 94.62 111 ARG A C 1
ATOM 860 O O . ARG A 1 111 ? 12.224 -3.341 -6.694 1.00 94.62 111 ARG A O 1
ATOM 867 N N . ILE A 1 112 ? 10.125 -2.737 -6.076 1.00 95.50 112 ILE A N 1
ATOM 868 C CA . ILE A 1 112 ? 9.923 -1.587 -6.955 1.00 95.50 112 ILE A CA 1
ATOM 869 C C . ILE A 1 112 ? 9.507 -0.409 -6.068 1.00 95.50 112 ILE A C 1
ATOM 871 O O . ILE A 1 112 ? 8.738 -0.576 -5.116 1.00 95.50 112 ILE A O 1
ATOM 875 N N . ILE A 1 113 ? 10.061 0.770 -6.344 1.00 94.56 113 ILE A N 1
ATOM 876 C CA . ILE A 1 113 ? 9.633 2.033 -5.739 1.00 94.56 113 ILE A CA 1
ATOM 877 C C . ILE A 1 113 ? 8.950 2.823 -6.839 1.00 94.56 113 ILE A C 1
ATOM 879 O O . ILE A 1 113 ? 9.551 3.019 -7.891 1.00 94.56 113 ILE A O 1
ATOM 883 N N . TRP A 1 114 ? 7.714 3.242 -6.589 1.00 95.94 114 TRP A N 1
ATOM 884 C CA . TRP A 1 114 ? 6.940 4.003 -7.553 1.00 95.94 114 TRP A CA 1
ATOM 885 C C . TRP A 1 114 ? 6.196 5.134 -6.848 1.00 95.94 114 TRP A C 1
ATOM 887 O O . TRP A 1 114 ? 5.286 4.888 -6.052 1.00 95.94 114 TRP A O 1
ATOM 897 N N . ASP A 1 115 ? 6.612 6.366 -7.130 1.00 95.56 115 ASP A N 1
ATOM 898 C CA . ASP A 1 115 ? 5.991 7.576 -6.597 1.00 95.56 115 ASP A CA 1
ATOM 899 C C . ASP A 1 115 ? 4.843 7.982 -7.545 1.00 95.56 115 ASP A C 1
ATOM 901 O O . ASP A 1 115 ? 5.073 8.408 -8.680 1.00 95.56 115 ASP A O 1
ATOM 905 N N . LYS A 1 116 ? 3.586 7.778 -7.120 1.00 96.31 116 LYS A N 1
ATOM 906 C CA . LYS A 1 116 ? 2.400 8.105 -7.934 1.00 96.31 116 LYS A CA 1
ATOM 907 C C . LYS A 1 116 ? 1.176 8.411 -7.067 1.00 96.31 116 LYS A C 1
ATOM 909 O O . LYS A 1 116 ? 0.360 7.528 -6.807 1.00 96.31 116 LYS A O 1
ATOM 914 N N . GLN A 1 117 ? 1.010 9.682 -6.689 1.00 95.81 117 GLN A N 1
ATOM 915 C CA . GLN A 1 117 ? -0.096 10.130 -5.827 1.00 95.81 117 GLN A CA 1
ATOM 916 C C . GLN A 1 117 ? -1.480 9.717 -6.358 1.00 95.81 117 GLN A C 1
ATOM 918 O O . GLN A 1 117 ? -2.286 9.211 -5.591 1.00 95.81 117 GLN A O 1
ATOM 923 N N . LEU A 1 118 ? -1.713 9.798 -7.676 1.00 96.44 118 LEU A N 1
ATOM 924 C CA . LEU A 1 118 ? -2.988 9.403 -8.297 1.00 96.44 118 LEU A CA 1
ATOM 925 C C . LEU A 1 118 ? -3.447 7.985 -7.905 1.00 96.44 118 LEU A C 1
ATOM 927 O O . LEU A 1 118 ? -4.618 7.783 -7.605 1.00 96.44 118 LEU A O 1
ATOM 931 N N . LEU A 1 119 ? -2.549 6.994 -7.934 1.00 97.06 119 LEU A N 1
ATOM 932 C CA . LEU A 1 119 ? -2.907 5.619 -7.562 1.00 97.06 119 LEU A CA 1
ATOM 933 C C . LEU A 1 119 ? -3.078 5.469 -6.060 1.00 97.06 119 LEU A C 1
ATOM 935 O O . LEU A 1 119 ? -3.948 4.731 -5.617 1.00 97.06 119 LEU A O 1
ATOM 939 N N . VAL A 1 120 ? -2.246 6.164 -5.290 1.00 97.44 120 VAL A N 1
ATOM 940 C CA . VAL A 1 120 ? -2.300 6.147 -3.831 1.00 97.44 120 VAL A CA 1
ATOM 941 C C . VAL A 1 120 ? -3.621 6.726 -3.320 1.00 97.44 120 VAL A C 1
ATOM 943 O O . VAL A 1 120 ? -4.218 6.141 -2.419 1.00 97.44 120 VAL A O 1
ATOM 946 N N . ASP A 1 121 ? -4.107 7.804 -3.934 1.00 97.44 121 ASP A N 1
ATOM 947 C CA . ASP A 1 121 ? -5.409 8.404 -3.629 1.00 97.44 121 ASP A CA 1
ATOM 948 C C . ASP A 1 121 ? -6.544 7.442 -3.975 1.00 97.44 121 ASP A C 1
ATOM 950 O O . ASP A 1 121 ? -7.367 7.134 -3.121 1.00 97.44 121 ASP A O 1
ATOM 954 N N . ARG A 1 122 ? -6.527 6.859 -5.180 1.00 97.62 122 ARG A N 1
ATOM 955 C CA . ARG A 1 122 ? -7.533 5.866 -5.594 1.00 97.62 122 ARG A CA 1
ATOM 956 C C . ARG A 1 122 ? -7.550 4.636 -4.683 1.00 97.62 122 ARG A C 1
ATOM 958 O O . ARG A 1 122 ? -8.613 4.150 -4.315 1.00 97.62 122 ARG A O 1
ATOM 965 N N . LEU A 1 123 ? -6.384 4.133 -4.275 1.00 97.25 123 LEU A N 1
ATOM 966 C CA . LEU A 1 123 ? -6.274 3.037 -3.306 1.00 97.25 123 LEU A CA 1
ATOM 967 C C . LEU A 1 123 ? -6.823 3.431 -1.932 1.00 97.25 123 LEU A C 1
ATOM 969 O O . LEU A 1 123 ? -7.472 2.620 -1.273 1.00 97.25 123 LEU A O 1
ATOM 973 N N . TRP A 1 124 ? -6.567 4.660 -1.487 1.00 97.19 124 TRP A N 1
ATOM 974 C CA . TRP A 1 124 ? -7.146 5.166 -0.250 1.00 97.19 124 TRP A CA 1
ATOM 975 C C . TRP A 1 124 ? -8.670 5.275 -0.346 1.00 97.19 124 TRP A C 1
ATOM 977 O O . TRP A 1 124 ? -9.350 4.814 0.567 1.00 97.19 124 TRP A O 1
ATOM 987 N N . ASP A 1 125 ? -9.204 5.780 -1.457 1.00 97.12 125 ASP A N 1
ATOM 988 C CA . ASP A 1 125 ? -10.646 5.861 -1.702 1.00 97.12 125 ASP A CA 1
ATOM 989 C C . ASP A 1 125 ? -11.304 4.473 -1.678 1.00 97.12 125 ASP A C 1
ATOM 991 O O . ASP A 1 125 ? -12.412 4.329 -1.164 1.00 97.12 125 ASP A O 1
ATOM 995 N N . ARG A 1 126 ? -10.612 3.424 -2.155 1.00 96.81 126 ARG A N 1
ATOM 996 C CA . ARG A 1 126 ? -11.047 2.022 -1.993 1.00 96.81 126 ARG A CA 1
ATOM 997 C C . ARG A 1 126 ? -11.087 1.615 -0.524 1.00 96.81 126 ARG A C 1
ATOM 999 O O . ARG A 1 126 ? -12.107 1.125 -0.054 1.00 96.81 126 ARG A O 1
ATOM 1006 N N . CYS A 1 127 ? -10.002 1.835 0.216 1.00 96.69 127 CYS A N 1
ATOM 1007 C CA . CYS A 1 127 ? -9.942 1.512 1.643 1.00 96.69 127 CYS A CA 1
ATOM 1008 C C . CYS A 1 127 ? -11.035 2.239 2.443 1.00 96.69 127 CYS A C 1
ATOM 1010 O O . CYS A 1 127 ? -11.681 1.633 3.294 1.00 96.69 127 CYS A O 1
ATOM 1012 N N . ALA A 1 128 ? -11.260 3.522 2.151 1.00 96.00 128 ALA A N 1
ATOM 1013 C CA . ALA A 1 128 ? -12.217 4.391 2.829 1.00 96.00 128 ALA A CA 1
ATOM 1014 C C . ALA A 1 128 ? -13.685 3.967 2.651 1.00 96.00 128 ALA A C 1
ATOM 1016 O O . ALA A 1 128 ? -14.540 4.456 3.382 1.00 96.00 128 ALA A O 1
ATOM 1017 N N . GLN A 1 129 ? -13.983 3.036 1.736 1.00 96.56 129 GLN A N 1
ATOM 1018 C CA . GLN A 1 129 ? -15.312 2.424 1.617 1.00 96.56 129 GLN A CA 1
ATOM 1019 C C . GLN A 1 129 ? -15.653 1.518 2.808 1.00 96.56 129 GLN A C 1
ATOM 1021 O O . GLN A 1 129 ? -16.826 1.218 3.021 1.00 96.56 129 GLN A O 1
ATOM 1026 N N . ALA A 1 130 ? -14.658 1.088 3.592 1.00 96.62 130 ALA A N 1
ATOM 1027 C CA . ALA A 1 130 ? -14.899 0.357 4.826 1.00 96.62 130 ALA A CA 1
ATOM 1028 C C . ALA A 1 130 ? -15.490 1.278 5.905 1.00 96.62 130 ALA A C 1
ATOM 1030 O O . ALA A 1 130 ? -14.846 2.230 6.355 1.00 96.62 130 ALA A O 1
ATOM 1031 N N . GLU A 1 131 ? -16.700 0.953 6.361 1.00 93.88 131 GLU A N 1
ATOM 1032 C CA . GLU A 1 131 ? -17.404 1.704 7.402 1.00 93.88 131 GLU A CA 1
ATOM 1033 C C . GLU A 1 131 ? -16.550 1.843 8.677 1.00 93.88 131 GLU A C 1
ATOM 1035 O O . GLU A 1 131 ? -16.018 0.864 9.208 1.00 93.88 131 GLU A O 1
ATOM 1040 N N . GLY A 1 132 ? -16.406 3.074 9.175 1.00 92.88 132 GLY A N 1
ATOM 1041 C CA . GLY A 1 132 ? -15.662 3.374 10.401 1.00 92.88 132 GLY A CA 1
ATOM 1042 C C . GLY A 1 132 ? -14.142 3.501 10.232 1.00 92.88 132 GLY A C 1
ATOM 1043 O O . GLY A 1 132 ? -13.455 3.879 11.188 1.00 92.88 132 GLY A O 1
ATOM 1044 N N . LEU A 1 133 ? -13.577 3.182 9.058 1.00 94.88 133 LEU A N 1
ATOM 1045 C CA . LEU A 1 133 ? -12.128 3.258 8.849 1.00 94.88 133 LEU A CA 1
ATOM 1046 C C . LEU A 1 133 ? -11.625 4.702 8.893 1.00 94.88 133 LEU A C 1
ATOM 1048 O O . LEU A 1 133 ? -10.588 4.970 9.506 1.00 94.88 133 LEU A O 1
ATOM 1052 N N . GLN A 1 134 ? -12.332 5.625 8.238 1.00 94.38 134 GLN A N 1
ATOM 1053 C CA . GLN A 1 134 ? -11.910 7.022 8.162 1.00 94.38 134 GLN A CA 1
ATOM 1054 C C . GLN A 1 134 ? -11.877 7.652 9.555 1.00 94.38 134 GLN A C 1
ATOM 1056 O O . GLN A 1 134 ? -10.888 8.286 9.916 1.00 94.38 134 GLN A O 1
ATOM 1061 N N . GLU A 1 135 ? -12.895 7.402 10.376 1.00 94.62 135 GLU A N 1
ATOM 1062 C CA . GLU A 1 135 ? -12.981 7.860 11.763 1.00 94.62 135 GLU A CA 1
ATOM 1063 C C . GLU A 1 135 ? -11.857 7.273 12.614 1.00 94.62 135 GLU A C 1
ATOM 1065 O O . GLU A 1 135 ? -11.258 7.973 13.435 1.00 94.62 135 GLU A O 1
ATOM 1070 N N . LEU A 1 136 ? -11.542 5.992 12.403 1.00 92.25 136 LEU A N 1
ATOM 1071 C CA . LEU A 1 136 ? -10.488 5.311 13.139 1.00 92.25 136 LEU A CA 1
ATOM 1072 C C . LEU A 1 136 ? -9.112 5.935 12.887 1.00 92.25 136 LEU A C 1
ATOM 1074 O O . LEU A 1 136 ? -8.324 6.065 13.829 1.00 92.25 136 LEU A O 1
ATOM 1078 N N . VAL A 1 137 ? -8.798 6.272 11.633 1.00 92.44 137 VAL A N 1
ATOM 1079 C CA . VAL A 1 137 ? -7.474 6.801 11.269 1.00 92.44 137 VAL A CA 1
ATOM 1080 C C . VAL A 1 137 ? -7.404 8.323 11.289 1.00 92.44 137 VAL A C 1
ATOM 1082 O O . VAL A 1 137 ? -6.299 8.857 11.240 1.00 92.44 137 VAL A O 1
ATOM 1085 N N . ALA A 1 138 ? -8.542 9.019 11.402 1.00 94.38 138 ALA A N 1
ATOM 1086 C CA . ALA A 1 138 ? -8.651 10.476 11.307 1.00 94.38 138 ALA A CA 1
ATOM 1087 C C . ALA A 1 138 ? -7.658 11.217 12.205 1.00 94.38 138 ALA A C 1
ATOM 1089 O O . ALA A 1 138 ? -7.152 12.280 11.833 1.00 94.38 138 ALA A O 1
ATOM 1090 N N . THR A 1 139 ? -7.380 10.670 13.393 1.00 93.44 139 THR A N 1
ATOM 1091 C CA . THR A 1 139 ? -6.462 11.288 14.345 1.00 93.44 139 THR A CA 1
ATOM 1092 C C . THR A 1 139 ? -5.550 10.296 15.056 1.00 93.44 139 THR A C 1
ATOM 1094 O O . THR A 1 139 ? -5.924 9.162 15.349 1.00 93.44 139 THR A O 1
ATOM 1097 N N . ALA A 1 140 ? -4.343 10.747 15.400 1.00 88.38 140 ALA A N 1
ATOM 1098 C CA . ALA A 1 140 ? -3.418 9.994 16.241 1.00 88.38 140 ALA A CA 1
ATOM 1099 C C . ALA A 1 140 ? -2.720 10.907 17.261 1.00 88.38 140 ALA A C 1
ATOM 1101 O O . ALA A 1 140 ? -2.424 12.065 16.960 1.00 88.38 140 ALA A O 1
ATOM 1102 N N . PRO A 1 141 ? -2.405 10.415 18.472 1.00 85.06 141 PRO A N 1
ATOM 1103 C CA . PRO A 1 141 ? -1.664 11.204 19.447 1.00 85.06 141 PRO A CA 1
ATOM 1104 C C . PRO A 1 141 ? -0.269 11.550 18.912 1.00 85.06 141 PRO A C 1
ATOM 1106 O O . PRO A 1 141 ? 0.466 10.679 18.436 1.00 85.06 141 PRO A O 1
ATOM 1109 N N . CYS A 1 142 ? 0.126 12.820 19.023 1.00 78.94 142 CYS A N 1
ATOM 1110 C CA . CYS A 1 142 ? 1.480 13.236 18.685 1.00 78.94 142 CYS A CA 1
ATOM 1111 C C . CYS A 1 142 ? 2.441 12.840 19.812 1.00 78.94 142 CYS A C 1
ATOM 1113 O O . CYS A 1 142 ? 2.591 13.538 20.811 1.00 78.94 142 CYS A O 1
ATOM 1115 N N . SER A 1 143 ? 3.082 11.680 19.665 1.00 71.38 143 SER A N 1
ATOM 1116 C CA . SER A 1 143 ? 4.043 11.163 20.647 1.00 71.38 143 SER A CA 1
ATOM 1117 C C . SER A 1 143 ? 5.429 11.811 20.554 1.00 71.38 143 SER A C 1
ATOM 1119 O O . SER A 1 143 ? 6.248 11.637 21.459 1.00 71.38 143 SER A O 1
ATOM 1121 N N . ARG A 1 144 ? 5.710 12.558 19.477 1.00 70.06 144 ARG A N 1
ATOM 1122 C CA . ARG A 1 144 ? 6.996 13.229 19.257 1.00 70.06 144 ARG A CA 1
ATOM 1123 C C . ARG A 1 144 ? 6.876 14.723 19.566 1.00 70.06 144 ARG A C 1
ATOM 1125 O O . ARG A 1 144 ? 5.900 15.334 19.148 1.00 70.06 144 ARG A O 1
ATOM 1132 N N . PRO A 1 145 ? 7.849 15.322 20.273 1.00 68.69 145 PRO A N 1
ATOM 1133 C CA . PRO A 1 145 ? 7.907 16.770 20.386 1.00 68.69 145 PRO A CA 1
ATOM 1134 C C . PRO A 1 145 ? 8.035 17.403 18.993 1.00 68.69 145 PRO A C 1
ATOM 1136 O O . PRO A 1 145 ? 8.711 16.840 18.127 1.00 68.69 145 PRO A O 1
ATOM 1139 N N . ASP A 1 146 ? 7.422 18.567 18.785 1.00 70.06 146 ASP A N 1
ATOM 1140 C CA . ASP A 1 146 ? 7.720 19.397 17.614 1.00 70.06 146 ASP A CA 1
ATOM 1141 C C . ASP A 1 146 ? 9.194 19.869 17.627 1.00 70.06 146 ASP A C 1
ATOM 1143 O O . ASP A 1 146 ? 9.941 19.620 18.579 1.00 70.06 146 ASP A O 1
ATOM 1147 N N . HIS A 1 147 ? 9.635 20.586 16.585 1.00 68.88 147 HIS A N 1
ATOM 1148 C CA . HIS A 1 147 ? 11.017 21.094 16.518 1.00 68.88 147 HIS A CA 1
ATOM 1149 C C . HIS A 1 147 ? 11.385 21.997 17.719 1.00 68.88 147 HIS A C 1
ATOM 1151 O O . HIS A 1 147 ? 12.568 22.199 18.000 1.00 68.88 147 HIS A O 1
ATOM 1157 N N . LYS A 1 148 ? 10.383 22.571 18.399 1.00 72.50 148 LYS A N 1
ATOM 1158 C CA . LYS A 1 148 ? 10.512 23.473 19.550 1.00 72.50 148 LYS A CA 1
ATOM 1159 C C . LYS A 1 148 ? 10.378 22.737 20.889 1.00 72.50 148 LYS A C 1
ATOM 1161 O O . LYS A 1 148 ? 10.416 23.376 21.936 1.00 72.50 148 LYS A O 1
ATOM 1166 N N . GLY A 1 149 ? 10.242 21.409 20.880 1.00 69.38 149 GLY A N 1
ATOM 1167 C CA . GLY A 1 149 ? 10.117 20.588 22.082 1.00 69.38 149 GLY A CA 1
ATOM 1168 C C . GLY A 1 149 ? 8.697 20.484 22.651 1.00 69.38 149 GLY A C 1
ATOM 1169 O O . GLY A 1 149 ? 8.520 19.877 23.711 1.00 69.38 149 GLY A O 1
ATOM 1170 N N . ASN A 1 150 ? 7.669 21.013 21.978 1.00 71.44 150 ASN A N 1
ATOM 1171 C CA . ASN A 1 150 ? 6.289 20.911 22.448 1.00 71.44 150 ASN A CA 1
ATOM 1172 C C . ASN A 1 150 ? 5.745 19.504 22.199 1.00 71.44 150 ASN A C 1
ATOM 1174 O O . ASN A 1 150 ? 5.592 19.066 21.063 1.00 71.44 150 ASN A O 1
ATOM 1178 N N . LYS A 1 151 ? 5.394 18.800 23.277 1.00 64.56 151 LYS A N 1
ATOM 1179 C CA . LYS A 1 151 ? 4.804 17.448 23.245 1.00 64.56 151 LYS A CA 1
ATOM 1180 C C . LYS A 1 151 ? 3.272 17.452 23.151 1.00 64.56 151 LYS A C 1
ATOM 1182 O O . LYS A 1 151 ? 2.625 16.534 23.646 1.00 64.56 151 LYS A O 1
ATOM 1187 N N . LYS A 1 152 ? 2.670 18.519 22.623 1.00 67.69 152 LYS A N 1
ATOM 1188 C CA . LYS A 1 152 ? 1.214 18.711 22.651 1.00 67.69 152 LYS A CA 1
ATOM 1189 C C . LYS A 1 152 ? 0.685 18.806 21.230 1.00 67.69 152 LYS A C 1
ATOM 1191 O O . LYS A 1 152 ? 0.900 19.809 20.562 1.00 67.69 152 LYS A O 1
ATOM 1196 N N . GLY A 1 153 ? -0.009 17.766 20.786 1.00 77.69 153 GLY A N 1
ATOM 1197 C CA . GLY A 1 153 ? -0.698 17.792 19.507 1.00 77.69 153 GLY A CA 1
ATOM 1198 C C . GLY A 1 153 ? -1.396 16.483 19.178 1.00 77.69 153 GLY A C 1
ATOM 1199 O O . GLY A 1 153 ? -1.120 15.433 19.762 1.00 77.69 153 GLY A O 1
ATOM 1200 N N . THR A 1 154 ? -2.278 16.573 18.197 1.00 86.75 154 THR A N 1
ATOM 1201 C CA . THR A 1 154 ? -2.949 15.443 17.571 1.00 86.75 154 THR A CA 1
ATOM 1202 C C . THR A 1 154 ? -2.593 15.497 16.095 1.00 86.75 154 THR A C 1
ATOM 1204 O O . THR A 1 154 ? -2.818 16.518 15.448 1.00 86.75 154 THR A O 1
ATOM 1207 N N . TRP A 1 155 ? -1.998 14.429 15.572 1.00 89.44 155 TRP A N 1
ATOM 1208 C CA . TRP A 1 155 ? -1.835 14.269 14.135 1.00 89.44 155 TRP A CA 1
ATOM 1209 C C . TRP A 1 155 ? -3.210 14.116 13.508 1.00 89.44 155 TRP A C 1
ATOM 1211 O O . TRP A 1 155 ? -4.009 13.320 13.997 1.00 89.44 155 TRP A O 1
ATOM 1221 N N . GLN A 1 156 ? -3.467 14.869 12.446 1.00 92.94 156 GLN A N 1
ATOM 1222 C CA . GLN A 1 156 ? -4.642 14.693 11.603 1.00 92.94 156 GLN A CA 1
ATOM 1223 C C . GLN A 1 156 ? -4.228 13.923 10.357 1.00 92.94 156 GLN A C 1
ATOM 1225 O O . GLN A 1 156 ? -3.173 14.193 9.776 1.00 92.94 156 GLN A O 1
ATOM 1230 N N . PHE A 1 157 ? -5.040 12.948 9.968 1.00 94.00 157 PHE A N 1
ATOM 1231 C CA . PHE A 1 157 ? -4.821 12.213 8.736 1.00 94.00 157 PHE A CA 1
ATOM 1232 C C . PHE A 1 157 ? -5.053 13.134 7.541 1.00 94.00 157 PHE A C 1
ATOM 1234 O O . PHE A 1 157 ? -6.121 13.721 7.398 1.00 94.00 157 PHE A O 1
ATOM 1241 N N . HIS A 1 158 ? -4.032 13.270 6.699 1.00 91.69 158 HIS A N 1
ATOM 1242 C CA . HIS A 1 158 ? -4.114 14.049 5.467 1.00 91.69 158 HIS A CA 1
ATOM 1243 C C . HIS A 1 158 ? -4.302 13.149 4.243 1.00 91.69 158 HIS A C 1
ATOM 1245 O O . HIS A 1 158 ? -5.097 13.457 3.366 1.00 91.69 158 HIS A O 1
ATOM 1251 N N . GLY A 1 159 ? -3.575 12.034 4.204 1.00 92.31 159 GLY A N 1
ATOM 1252 C CA . GLY A 1 159 ? -3.558 11.107 3.085 1.00 92.31 159 GLY A CA 1
ATOM 1253 C C . GLY A 1 159 ? -2.400 10.125 3.210 1.00 92.31 159 GLY A C 1
ATOM 1254 O O . GLY A 1 159 ? -1.590 10.192 4.145 1.00 92.31 159 GLY A O 1
ATOM 1255 N N . LEU A 1 160 ? -2.326 9.205 2.256 1.00 94.44 160 LEU A N 1
ATOM 1256 C CA . LEU A 1 160 ? -1.221 8.264 2.139 1.00 94.44 160 LEU A CA 1
ATOM 1257 C C . LEU A 1 160 ? -0.049 8.900 1.373 1.00 94.44 160 LEU A C 1
ATOM 1259 O O . LEU A 1 160 ? -0.221 9.795 0.550 1.00 94.44 160 LEU A O 1
ATOM 1263 N N . ASN A 1 161 ? 1.165 8.436 1.668 1.00 95.12 161 ASN A N 1
ATOM 1264 C CA . ASN A 1 161 ? 2.380 8.901 1.000 1.00 95.12 161 ASN A CA 1
ATOM 1265 C C . ASN A 1 161 ? 2.418 8.397 -0.454 1.00 95.12 161 ASN A C 1
ATOM 1267 O O . ASN A 1 161 ? 2.220 7.203 -0.669 1.00 95.12 161 ASN A O 1
ATOM 1271 N N . GLU A 1 162 ? 2.745 9.266 -1.418 1.00 95.38 162 GLU A N 1
ATOM 1272 C CA . GLU A 1 162 ? 2.830 8.915 -2.848 1.00 95.38 162 GLU A CA 1
ATOM 1273 C C . GLU A 1 162 ? 3.783 7.755 -3.165 1.00 95.38 162 GLU A C 1
ATOM 1275 O O . GLU A 1 162 ? 3.617 7.081 -4.184 1.00 95.38 162 GLU A O 1
ATOM 1280 N N . ARG A 1 163 ? 4.788 7.525 -2.309 1.00 95.38 163 ARG A N 1
ATOM 1281 C CA . ARG A 1 163 ? 5.819 6.506 -2.492 1.00 95.38 163 ARG A CA 1
ATOM 1282 C C . ARG A 1 163 ? 5.308 5.120 -2.145 1.00 95.38 163 ARG A C 1
ATOM 1284 O O . ARG A 1 163 ? 5.448 4.645 -1.008 1.00 95.38 163 ARG A O 1
ATOM 1291 N N . MET A 1 164 ? 4.830 4.419 -3.163 1.00 96.00 164 MET A N 1
ATOM 1292 C CA . MET A 1 164 ? 4.514 3.002 -3.068 1.00 96.00 164 MET A CA 1
ATOM 1293 C C . MET A 1 164 ? 5.793 2.168 -3.106 1.00 96.00 164 MET A C 1
ATOM 1295 O O . MET A 1 164 ? 6.745 2.448 -3.839 1.00 96.00 164 MET A O 1
ATOM 1299 N N . ARG A 1 165 ? 5.821 1.115 -2.286 1.00 94.88 165 ARG A N 1
ATOM 1300 C CA . ARG A 1 165 ? 6.899 0.124 -2.267 1.00 94.88 165 ARG A CA 1
ATOM 1301 C C . ARG A 1 165 ? 6.298 -1.249 -2.496 1.00 94.88 165 ARG A C 1
ATOM 1303 O O . ARG A 1 165 ? 5.737 -1.835 -1.574 1.00 94.88 165 ARG A O 1
ATOM 1310 N N . PHE A 1 166 ? 6.458 -1.764 -3.704 1.00 96.12 166 PHE A N 1
ATOM 1311 C CA . PHE A 1 166 ? 6.105 -3.138 -4.026 1.00 96.12 166 PHE A CA 1
ATOM 1312 C C . PHE A 1 166 ? 7.246 -4.028 -3.560 1.00 96.12 166 PHE A C 1
ATOM 1314 O O . PHE A 1 166 ? 8.398 -3.761 -3.894 1.00 96.12 166 PHE A O 1
ATOM 1321 N N . LEU A 1 167 ? 6.952 -5.052 -2.764 1.00 94.69 167 LEU A N 1
ATOM 1322 C CA . LEU A 1 167 ? 7.951 -5.977 -2.234 1.00 94.69 167 LEU A CA 1
ATOM 1323 C C . LEU A 1 167 ? 7.682 -7.376 -2.777 1.00 94.69 167 LEU A C 1
ATOM 1325 O O . LEU A 1 167 ? 6.566 -7.876 -2.663 1.00 94.69 167 LEU A O 1
ATOM 1329 N N . LYS A 1 168 ? 8.718 -8.018 -3.313 1.00 94.50 168 LYS A N 1
ATOM 1330 C CA . LYS A 1 168 ? 8.663 -9.383 -3.833 1.00 94.50 168 LYS A CA 1
ATOM 1331 C C . LYS A 1 168 ? 9.535 -10.297 -2.986 1.00 94.50 168 LYS A C 1
ATOM 1333 O O . LYS A 1 168 ? 10.707 -10.009 -2.741 1.00 94.50 168 LYS A O 1
ATOM 1338 N N . TYR A 1 169 ? 8.943 -11.406 -2.554 1.00 92.88 169 TYR A N 1
ATOM 1339 C CA . TYR A 1 169 ? 9.606 -12.456 -1.791 1.00 92.88 169 TYR A CA 1
ATOM 1340 C C . TYR A 1 169 ? 9.491 -13.770 -2.562 1.00 92.88 169 TYR A C 1
ATOM 1342 O O . TYR A 1 169 ? 8.392 -14.259 -2.808 1.00 92.88 169 TYR A O 1
ATOM 1350 N N . THR A 1 170 ? 10.627 -14.338 -2.948 1.00 91.12 170 THR A N 1
ATOM 1351 C CA . THR A 1 170 ? 10.727 -15.688 -3.519 1.00 91.12 170 THR A CA 1
ATOM 1352 C C . THR A 1 170 ? 11.215 -16.673 -2.449 1.00 91.12 170 THR A C 1
ATOM 1354 O O . THR A 1 170 ? 11.634 -16.242 -1.370 1.00 91.12 170 THR A O 1
ATOM 1357 N N . PRO A 1 171 ? 11.203 -17.997 -2.693 1.00 92.69 171 PRO A N 1
ATOM 1358 C CA . PRO A 1 171 ? 11.735 -18.959 -1.729 1.00 92.69 171 PRO A CA 1
ATOM 1359 C C . PRO A 1 171 ? 13.148 -18.577 -1.248 1.00 92.69 171 PRO A C 1
ATOM 1361 O O . PRO A 1 171 ? 14.034 -18.301 -2.054 1.00 92.69 171 PRO A O 1
ATOM 1364 N N . GLY A 1 172 ? 13.341 -18.513 0.074 1.00 87.94 172 GLY A N 1
ATOM 1365 C CA . GLY A 1 172 ? 14.600 -18.099 0.715 1.00 87.94 172 GLY A CA 1
ATOM 1366 C C . GLY A 1 172 ? 14.738 -16.596 1.019 1.00 87.94 172 GLY A C 1
ATOM 1367 O O . GLY A 1 172 ? 15.660 -16.208 1.740 1.00 87.94 172 GLY A O 1
ATOM 1368 N N . MET A 1 173 ? 13.831 -15.749 0.526 1.00 89.69 173 MET A N 1
ATOM 1369 C CA . MET A 1 173 ? 13.749 -14.327 0.886 1.00 89.69 173 MET A CA 1
ATOM 1370 C C . MET A 1 173 ? 13.014 -14.125 2.219 1.00 89.69 173 MET A C 1
ATOM 1372 O O . MET A 1 173 ? 12.168 -14.928 2.603 1.00 89.69 173 MET A O 1
ATOM 1376 N N . PHE A 1 174 ? 13.347 -13.059 2.950 1.00 86.56 174 PHE A N 1
ATOM 1377 C CA . PHE A 1 174 ? 12.788 -12.774 4.272 1.00 86.56 174 PHE A CA 1
ATOM 1378 C C . PHE A 1 174 ? 12.893 -11.295 4.658 1.00 86.56 174 PHE A C 1
ATOM 1380 O O . PHE A 1 174 ? 13.783 -10.560 4.217 1.00 86.56 174 PHE A O 1
ATOM 1387 N N . PHE A 1 175 ? 12.018 -10.882 5.572 1.00 81.38 175 PHE A N 1
ATOM 1388 C CA . PHE A 1 175 ? 12.135 -9.629 6.308 1.00 81.38 175 PHE A CA 1
ATOM 1389 C C . PHE A 1 175 ? 12.404 -9.945 7.778 1.00 81.38 175 PHE A C 1
ATOM 1391 O O . PHE A 1 175 ? 11.480 -10.300 8.499 1.00 81.38 175 PHE A O 1
ATOM 1398 N N . ARG A 1 176 ? 13.671 -9.815 8.192 1.00 75.31 176 ARG A N 1
ATOM 1399 C CA . ARG A 1 176 ? 14.213 -10.178 9.511 1.00 75.31 176 ARG A CA 1
ATOM 1400 C C . ARG A 1 176 ? 13.953 -11.640 9.905 1.00 75.31 176 ARG A C 1
ATOM 1402 O O . ARG A 1 176 ? 12.822 -12.062 10.107 1.00 75.31 176 ARG A O 1
ATOM 1409 N N . ARG A 1 177 ? 15.016 -12.430 10.071 1.00 68.31 177 ARG A N 1
ATOM 1410 C CA . ARG A 1 177 ? 14.879 -13.771 10.661 1.00 68.31 177 ARG A CA 1
ATOM 1411 C C . ARG A 1 177 ? 14.461 -13.650 12.134 1.00 68.31 177 ARG A C 1
ATOM 1413 O O . ARG A 1 177 ? 14.914 -12.723 12.808 1.00 68.31 177 ARG A O 1
ATOM 1420 N N . LYS A 1 178 ? 13.558 -14.534 12.574 1.00 57.72 178 LYS A N 1
ATOM 1421 C CA . LYS A 1 178 ? 13.290 -14.758 14.003 1.00 57.72 178 LYS A CA 1
ATOM 1422 C C . LYS A 1 178 ? 14.531 -15.353 14.663 1.00 57.72 178 LYS A C 1
ATOM 1424 O O . LYS A 1 178 ? 15.245 -16.112 13.967 1.00 57.72 178 LYS A O 1
#

Secondary structure (DSSP, 8-state):
------TTSEEE-----------TTTT-S--SS--EEEE--GGGSS-GGGTTS--EEEESSS-HHHHHHHHHHHHHHS--SSTTS-S-EE-PEEEETTEEE--TTTEE-EEEEEE-HHHHHHHHHHHTTSTTHHHHHSEEE--S--TT-----EEEP----SEEEEEE--TT-EES--

Organism: Trichoderma harzianum (NCBI:txid5544)

pLDDT: mean 87.13, std 13.81, range [28.44, 98.12]

Sequence (178 aa):
MSADRSARGFIHADYSSNHVDIPESFLTGPAADPVTFRPVPWKESDVPEYAKCKAWILDNVLSREECDELIALAEASAPREKPEDSPWRPALISVAPGVETRAPGYRNSDRIIWDKQLLVDRLWDRCAQAEGLQELVATAPCSRPDHKGNKKGTWQFHGLNERMRFLKYTPGMFFRRK

Radius of gyration: 19.43 Å; chains: 1; bounding box: 52×42×45 Å

Foldseek 3Di:
DDDPPDPPQKDFDDQAWDDFDDPPPQLQDAFPDQWAKDWDPLCPDPHVVCVVPTDMDIPRLHDPVSVVVVVVRLQNGQDDPDPPDGSWAWDWDDPDVRITGDDQQAFTWTKGKFQAVVVQVSSVVSNVSHPCPCVVQQWDQQCDADPVRNNDDIDGDDGDGSIDMDIGDDPPGDRHDD